Protein AF-A0A6V7Y3J0-F1 (afdb_monomer_lite)

Sequence (116 aa):
MDIMIAPIARDEVSDTWNFNLNNYVNSINKNSEIIDKLINEMLIDGNKLFTKSIVMLTGYRAAFRQMFVLLDKSRREIFKNLLKAIKHWAKRKFYYIKIIFSIRILSSRIFLDKMV

Foldseek 3Di:
DDDDDQDFPDPDDDPVLDPPCPVPPVNLVVNLVVLVVRLVVVVVVVDPSRPVNNVVSVVVSVVSCVQRPVDDPVCNVVVVVVVVVVVVVCVVVVVVVVVVVVVVVVVVVVVVVVVD

Organism: Meloidogyne enterolobii (NCBI:txid390850)

Secondary structure (DSSP, 8-state):
--------S-S---TT----TTSHHHHHHHHHHHHHHHHHHHHHH--GGGHHHHHHHHHHHHHHIIIIISS-GGGHHHHHHHHHHHHHHHHHTTHHHHHHHHHHHHHHHHHHTT--

Structure (mmCIF, N/CA/C/O backbone):
data_AF-A0A6V7Y3J0-F1
#
_entry.id   AF-A0A6V7Y3J0-F1
#
loop_
_atom_site.group_PDB
_atom_site.id
_atom_site.type_symbol
_atom_site.label_atom_id
_atom_site.label_alt_id
_atom_site.label_comp_id
_atom_site.label_asym_id
_atom_site.label_entity_id
_atom_site.label_seq_id
_atom_site.pdbx_PDB_ins_code
_atom_site.Cartn_x
_atom_site.Cartn_y
_atom_site.Cartn_z
_atom_site.occupancy
_atom_site.B_iso_or_equiv
_atom_site.auth_seq_id
_atom_site.auth_comp_id
_atom_site.auth_asym_id
_atom_site.auth_atom_id
_atom_site.pdbx_PDB_model_num
ATOM 1 N N . MET A 1 1 ? -14.865 0.562 -12.667 1.00 59.16 1 MET A N 1
ATOM 2 C CA . MET A 1 1 ? -13.772 1.164 -11.877 1.00 59.16 1 MET A CA 1
ATOM 3 C C . MET A 1 1 ? -14.034 0.778 -10.439 1.00 59.16 1 MET A C 1
ATOM 5 O O . MET A 1 1 ? -15.119 1.080 -9.964 1.00 59.16 1 MET A O 1
ATOM 9 N N . ASP A 1 2 ? -13.109 0.074 -9.791 1.00 67.50 2 ASP A N 1
ATOM 10 C CA . ASP A 1 2 ? -13.280 -0.323 -8.391 1.00 67.50 2 ASP A CA 1
ATOM 11 C C . ASP A 1 2 ? -12.772 0.816 -7.505 1.00 67.50 2 ASP A C 1
ATOM 13 O O . ASP A 1 2 ? -11.576 1.108 -7.490 1.00 67.50 2 ASP A O 1
ATOM 17 N N . ILE A 1 3 ? -13.689 1.493 -6.814 1.00 73.81 3 ILE A N 1
ATOM 18 C CA . ILE A 1 3 ? -13.370 2.562 -5.863 1.00 73.81 3 ILE A CA 1
ATOM 19 C C . ILE A 1 3 ? -13.452 1.969 -4.458 1.00 73.81 3 ILE A C 1
ATOM 21 O O . ILE A 1 3 ? -14.470 1.389 -4.085 1.00 73.81 3 ILE A O 1
ATOM 25 N N . MET A 1 4 ? -12.385 2.121 -3.676 1.00 75.31 4 MET A N 1
ATOM 26 C CA . MET A 1 4 ? -12.385 1.802 -2.248 1.00 75.31 4 MET A CA 1
ATOM 27 C C . MET A 1 4 ? -12.334 3.099 -1.444 1.00 75.31 4 MET A C 1
ATOM 29 O O . MET A 1 4 ? -11.529 3.976 -1.749 1.00 75.31 4 MET A O 1
ATOM 33 N N . ILE A 1 5 ? -13.185 3.206 -0.424 1.00 80.12 5 ILE A N 1
ATOM 34 C CA . ILE A 1 5 ? -13.265 4.366 0.470 1.00 80.12 5 ILE A CA 1
ATOM 35 C C . ILE A 1 5 ? -12.834 3.911 1.864 1.00 80.12 5 ILE A C 1
ATOM 37 O O . ILE A 1 5 ? -13.412 2.974 2.416 1.00 80.12 5 ILE A O 1
ATOM 41 N N . ALA A 1 6 ? -11.814 4.569 2.414 1.00 80.25 6 ALA A N 1
ATOM 42 C CA . ALA A 1 6 ? -11.291 4.309 3.749 1.00 80.25 6 ALA A CA 1
ATOM 43 C C . ALA A 1 6 ? -11.633 5.498 4.664 1.00 80.25 6 ALA A C 1
ATOM 45 O O . ALA A 1 6 ? -10.966 6.529 4.558 1.00 80.25 6 ALA A O 1
ATOM 46 N N . PRO A 1 7 ? -12.655 5.401 5.537 1.00 82.44 7 PRO A N 1
ATOM 47 C CA . PRO A 1 7 ? -12.890 6.425 6.551 1.00 82.44 7 PRO A CA 1
ATOM 48 C C . PRO A 1 7 ? -11.687 6.508 7.495 1.00 82.44 7 PRO A C 1
ATOM 50 O O . PRO A 1 7 ? -11.137 5.478 7.888 1.00 82.44 7 PRO A O 1
ATOM 53 N N . ILE A 1 8 ? -11.281 7.722 7.848 1.00 81.62 8 ILE A N 1
ATOM 54 C 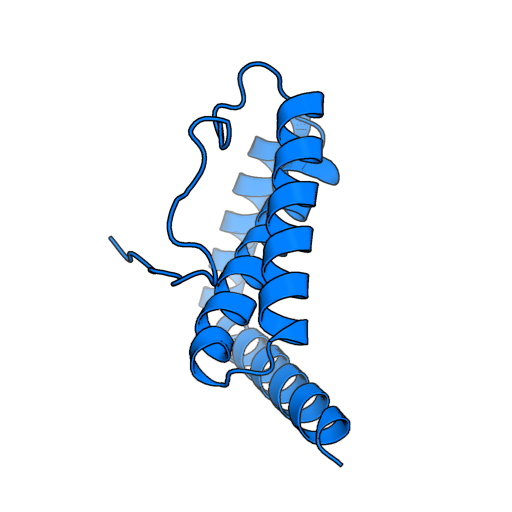CA . ILE A 1 8 ? -10.157 7.990 8.750 1.00 81.62 8 ILE A CA 1
ATOM 55 C C . ILE A 1 8 ? -10.664 8.640 10.037 1.00 81.62 8 ILE A C 1
ATOM 57 O O . ILE A 1 8 ? -11.741 9.229 10.050 1.00 81.62 8 ILE A O 1
ATOM 61 N N . ALA A 1 9 ? -9.881 8.554 11.110 1.00 76.56 9 ALA A N 1
ATOM 62 C CA . ALA A 1 9 ? -10.188 9.161 12.408 1.00 76.56 9 ALA A CA 1
ATOM 63 C C . ALA A 1 9 ? -9.893 10.676 12.443 1.00 76.56 9 ALA A C 1
ATOM 65 O O . ALA A 1 9 ? -9.291 11.177 13.389 1.00 76.56 9 ALA A O 1
ATOM 66 N N . ARG A 1 10 ? -10.227 11.398 11.368 1.00 73.94 10 ARG A N 1
ATOM 67 C CA . ARG A 1 10 ? -10.003 12.841 11.239 1.00 73.94 10 ARG A CA 1
ATOM 68 C C . ARG A 1 10 ? -11.157 13.480 10.487 1.00 73.94 10 ARG A C 1
ATOM 70 O O . ARG A 1 10 ? -11.605 12.929 9.484 1.00 73.94 10 ARG A O 1
ATOM 77 N N . ASP A 1 11 ? -11.553 14.661 10.941 1.00 68.25 1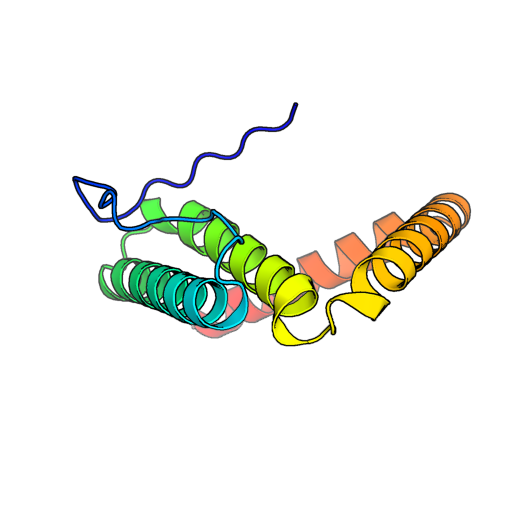1 ASP A N 1
ATOM 78 C CA . ASP A 1 11 ? -12.645 15.427 10.334 1.00 68.25 11 ASP A CA 1
ATOM 79 C C . ASP A 1 11 ? -12.241 16.042 8.986 1.00 68.25 11 ASP A C 1
ATOM 81 O O . ASP A 1 11 ? -13.087 16.260 8.122 1.00 68.25 11 ASP A O 1
ATOM 85 N N . GLU A 1 12 ? -10.937 16.253 8.763 1.00 69.75 12 GLU A N 1
ATOM 86 C CA . GLU A 1 12 ? -10.409 16.859 7.540 1.00 69.75 12 GLU A CA 1
ATOM 87 C C . GLU A 1 12 ? -9.153 16.152 7.014 1.00 69.75 12 GLU A C 1
ATOM 89 O O . GLU A 1 12 ? -8.243 15.752 7.752 1.00 69.75 12 GLU A O 1
ATOM 94 N N . VAL A 1 13 ? -9.083 16.046 5.686 1.00 66.12 13 VAL A N 1
ATOM 95 C CA . VAL A 1 13 ? -7.883 15.643 4.951 1.00 66.12 13 VAL A CA 1
ATOM 96 C C . VAL A 1 13 ? -7.149 16.920 4.552 1.00 66.12 13 VAL A C 1
ATOM 98 O O . VAL A 1 13 ? -7.614 17.648 3.686 1.00 66.12 13 VAL A O 1
ATOM 101 N N . SER A 1 14 ? -6.016 17.209 5.195 1.00 65.31 14 SER A N 1
ATOM 102 C CA . SER A 1 14 ? -5.240 18.429 4.922 1.00 65.31 14 SER A CA 1
ATOM 103 C C . SER A 1 14 ? -4.849 18.543 3.443 1.00 65.31 14 SER A C 1
ATOM 105 O O . SER A 1 14 ? -4.294 17.599 2.884 1.00 65.31 14 SER A O 1
ATOM 107 N N . ASP A 1 15 ? -4.984 19.738 2.859 1.00 61.94 15 ASP A N 1
ATOM 108 C CA . ASP A 1 15 ? -4.534 20.073 1.492 1.00 61.94 15 ASP A CA 1
ATOM 109 C C . ASP A 1 15 ? -3.036 19.813 1.245 1.00 61.94 15 ASP A C 1
ATOM 111 O O . ASP A 1 15 ? -2.558 19.745 0.112 1.00 61.94 15 ASP A O 1
ATOM 115 N N . THR A 1 16 ? -2.262 19.621 2.317 1.00 58.28 16 THR A N 1
ATOM 116 C CA . THR A 1 16 ? -0.858 19.202 2.238 1.00 58.28 16 THR A CA 1
ATOM 117 C C . THR A 1 16 ? -0.672 17.749 1.789 1.00 58.28 16 THR A C 1
ATOM 119 O O . THR A 1 16 ? 0.469 17.344 1.532 1.00 58.28 16 THR A O 1
ATOM 122 N N . TRP A 1 17 ? -1.758 16.976 1.670 1.00 60.94 17 TRP A N 1
ATOM 123 C CA . TRP A 1 17 ? -1.796 15.615 1.135 1.00 60.94 17 TRP A CA 1
ATOM 124 C C . TRP A 1 17 ? -1.661 15.643 -0.381 1.00 60.94 17 TRP A C 1
ATOM 126 O O . TRP A 1 17 ? -2.572 15.331 -1.147 1.00 60.94 17 TRP A O 1
ATOM 136 N N . ASN A 1 18 ? -0.477 16.039 -0.825 1.00 59.62 18 ASN A N 1
ATOM 137 C CA . ASN A 1 18 ? -0.184 16.108 -2.231 1.00 59.62 18 ASN A CA 1
ATOM 138 C C . ASN A 1 18 ? 0.450 14.792 -2.689 1.00 59.62 18 ASN A C 1
ATOM 140 O O . ASN A 1 18 ? 1.655 14.559 -2.560 1.00 59.62 18 ASN A O 1
ATOM 144 N N . PHE A 1 19 ? -0.374 13.921 -3.267 1.00 59.28 19 PHE A N 1
ATOM 145 C CA . PHE A 1 19 ? 0.103 12.734 -3.981 1.00 59.28 19 PHE A CA 1
ATOM 146 C C . PHE A 1 19 ? 0.739 13.078 -5.335 1.00 59.28 19 PHE A C 1
ATOM 148 O O . PHE A 1 19 ? 1.155 12.178 -6.065 1.00 59.28 19 PHE A O 1
ATOM 155 N N . ASN A 1 20 ? 0.840 14.366 -5.684 1.00 57.69 20 ASN A N 1
ATOM 156 C CA . ASN A 1 20 ? 1.487 14.806 -6.905 1.00 57.69 20 ASN A CA 1
ATOM 157 C C . ASN A 1 20 ? 3.007 14.574 -6.823 1.00 57.69 20 ASN A C 1
ATOM 159 O O . ASN A 1 20 ? 3.733 15.155 -6.013 1.00 57.69 20 ASN A O 1
ATOM 163 N N . LEU A 1 21 ? 3.484 13.679 -7.686 1.00 59.88 21 LEU A N 1
ATOM 164 C CA . LEU A 1 21 ? 4.830 13.096 -7.688 1.00 59.88 21 LEU A CA 1
ATOM 165 C C . LEU A 1 21 ? 5.912 14.020 -8.274 1.00 59.88 21 LEU A C 1
ATOM 167 O O . LEU A 1 21 ? 7.027 13.563 -8.537 1.00 59.88 21 LEU A O 1
ATOM 171 N N . ASN A 1 22 ? 5.600 15.299 -8.493 1.00 56.72 22 ASN A N 1
ATOM 172 C CA . ASN A 1 22 ? 6.489 16.249 -9.164 1.00 56.72 22 ASN A CA 1
ATOM 173 C C . ASN A 1 22 ? 7.786 16.511 -8.378 1.00 56.72 22 ASN A C 1
ATOM 175 O O . ASN A 1 22 ? 8.822 16.728 -8.999 1.00 56.72 22 ASN A O 1
ATOM 179 N N . ASN A 1 23 ? 7.766 16.387 -7.042 1.00 59.44 23 ASN A N 1
ATOM 180 C CA . ASN A 1 23 ? 8.958 16.422 -6.184 1.00 59.44 23 ASN A CA 1
ATOM 181 C C . ASN A 1 23 ? 9.192 15.055 -5.521 1.00 59.44 23 ASN A C 1
ATOM 183 O O . ASN A 1 23 ? 8.903 14.814 -4.351 1.00 59.44 23 ASN A O 1
ATOM 187 N N . TYR A 1 24 ? 9.668 14.130 -6.349 1.00 64.62 24 TYR A N 1
ATOM 188 C CA . TYR A 1 24 ? 9.499 12.691 -6.192 1.00 64.62 24 TYR A CA 1
ATOM 189 C C . TYR A 1 24 ? 9.863 12.144 -4.796 1.00 64.62 24 TYR A C 1
ATOM 191 O O . TYR A 1 24 ? 9.003 11.587 -4.125 1.00 64.62 24 TYR A O 1
ATOM 199 N N . VAL A 1 25 ? 11.099 12.330 -4.326 1.00 66.31 25 VAL A N 1
ATOM 200 C CA . VAL A 1 25 ? 11.595 11.673 -3.098 1.00 66.31 25 VAL A CA 1
ATOM 201 C C . VAL A 1 25 ? 10.963 12.252 -1.828 1.00 66.31 25 VAL A C 1
ATOM 203 O O . VAL A 1 25 ? 10.451 11.499 -1.000 1.00 66.31 25 VAL A O 1
ATOM 206 N N . ASN A 1 26 ? 10.932 13.581 -1.694 1.00 68.19 26 ASN A N 1
ATOM 207 C CA . ASN A 1 26 ? 10.374 14.229 -0.503 1.00 68.19 26 ASN A CA 1
ATOM 208 C C . ASN A 1 26 ? 8.863 13.996 -0.386 1.00 68.19 26 ASN A C 1
ATOM 210 O O . ASN A 1 26 ? 8.374 13.721 0.709 1.00 68.19 26 ASN A O 1
ATOM 214 N N . SER A 1 27 ? 8.131 14.026 -1.506 1.00 72.12 27 SER A N 1
ATOM 215 C CA . SER A 1 27 ? 6.697 13.720 -1.511 1.00 72.12 27 SER A CA 1
ATOM 216 C C . SER A 1 27 ? 6.415 12.263 -1.127 1.00 72.12 27 SER A C 1
ATOM 218 O O . SER A 1 27 ? 5.448 11.998 -0.422 1.00 72.12 27 SER A O 1
ATOM 220 N N . ILE A 1 28 ? 7.254 11.305 -1.537 1.00 72.81 28 ILE A N 1
ATOM 221 C CA . ILE A 1 28 ? 7.082 9.880 -1.194 1.00 72.81 28 ILE A CA 1
ATOM 222 C C . ILE A 1 28 ? 7.269 9.633 0.294 1.00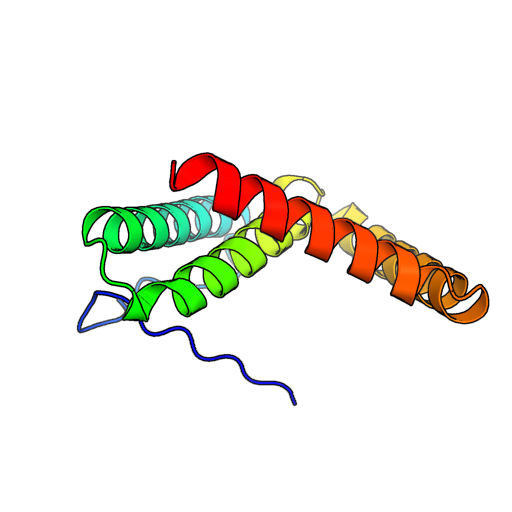 72.81 28 ILE A C 1
ATOM 224 O O . ILE A 1 28 ? 6.420 8.984 0.905 1.00 72.81 28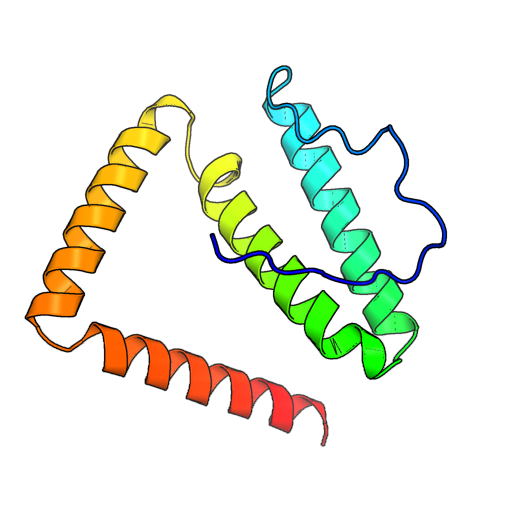 ILE A O 1
ATOM 228 N N . ASN A 1 29 ? 8.350 10.157 0.870 1.00 75.94 29 ASN A N 1
ATOM 229 C CA . ASN A 1 29 ? 8.641 9.962 2.287 1.00 75.94 29 ASN A CA 1
ATOM 230 C C . ASN A 1 29 ? 7.556 10.614 3.150 1.00 75.94 29 ASN A C 1
ATOM 232 O O . ASN A 1 29 ? 6.973 9.947 4.002 1.00 75.94 29 ASN A O 1
ATOM 236 N N . LYS A 1 30 ? 7.184 11.862 2.836 1.00 78.69 30 LYS A N 1
ATOM 237 C CA . LYS A 1 30 ? 6.114 12.580 3.538 1.00 78.69 30 LYS A CA 1
ATOM 238 C C . LYS A 1 30 ? 4.771 11.848 3.453 1.00 78.69 30 LYS A C 1
ATOM 240 O O . LYS A 1 30 ? 4.085 11.703 4.460 1.00 78.69 30 LYS A O 1
ATOM 245 N N . ASN A 1 31 ? 4.404 11.341 2.275 1.00 77.62 31 ASN A N 1
ATOM 246 C CA . ASN A 1 31 ? 3.157 10.593 2.110 1.00 77.62 31 ASN A CA 1
ATOM 247 C C . ASN A 1 31 ? 3.189 9.255 2.862 1.00 77.62 31 ASN A C 1
ATOM 249 O O . ASN A 1 31 ? 2.178 8.870 3.445 1.00 77.62 31 ASN A O 1
ATOM 253 N N . SER A 1 32 ? 4.336 8.566 2.901 1.00 80.75 32 SER A N 1
ATOM 254 C CA . SER A 1 32 ? 4.494 7.346 3.703 1.00 80.75 32 SER A CA 1
ATOM 255 C C . SER A 1 32 ? 4.300 7.626 5.194 1.00 80.75 32 SER A C 1
ATOM 257 O O . SER A 1 32 ? 3.548 6.910 5.848 1.00 80.75 32 SER A O 1
ATOM 259 N N . GLU A 1 33 ? 4.914 8.691 5.714 1.00 84.81 33 GLU A N 1
ATOM 260 C CA . GLU A 1 33 ? 4.776 9.095 7.118 1.00 84.81 33 GLU A CA 1
ATOM 261 C C . GLU A 1 33 ? 3.330 9.443 7.487 1.00 84.81 33 GLU A C 1
ATOM 263 O O . GLU A 1 33 ? 2.860 9.073 8.562 1.00 84.81 33 GLU A O 1
ATOM 268 N N . ILE A 1 34 ? 2.609 10.138 6.602 1.00 84.31 34 ILE A N 1
ATOM 269 C CA . ILE A 1 34 ? 1.191 10.466 6.809 1.00 84.31 34 ILE A CA 1
ATOM 270 C C . ILE A 1 34 ? 0.360 9.185 6.934 1.00 84.31 34 ILE A C 1
ATOM 272 O O . ILE A 1 34 ? -0.436 9.056 7.863 1.00 84.31 34 ILE A O 1
ATOM 276 N N . ILE A 1 35 ? 0.564 8.220 6.032 1.00 85.38 35 ILE A N 1
ATOM 277 C CA . ILE A 1 35 ? -0.168 6.947 6.056 1.00 85.38 35 ILE A CA 1
ATOM 278 C C . ILE A 1 35 ? 0.146 6.162 7.332 1.00 85.38 35 ILE A C 1
ATOM 280 O O . ILE A 1 35 ? -0.765 5.611 7.948 1.00 85.38 35 ILE A O 1
ATOM 284 N N . ASP A 1 36 ? 1.412 6.139 7.752 1.00 87.31 36 ASP A N 1
ATOM 285 C CA . ASP A 1 36 ? 1.829 5.470 8.986 1.00 87.31 36 ASP A CA 1
ATOM 286 C C . ASP A 1 36 ? 1.172 6.094 10.221 1.00 87.31 36 ASP A C 1
ATOM 288 O O . ASP A 1 36 ? 0.647 5.368 11.066 1.00 87.31 36 ASP A O 1
ATOM 292 N N . LYS A 1 37 ? 1.127 7.429 10.298 1.00 87.50 37 LYS A N 1
ATOM 293 C CA . LYS A 1 37 ? 0.448 8.141 11.390 1.00 87.50 37 LYS A CA 1
ATOM 294 C C . LYS A 1 37 ? -1.035 7.795 11.460 1.00 87.50 37 LYS A C 1
ATOM 296 O O . LYS A 1 37 ? -1.509 7.458 12.535 1.00 87.50 37 LYS A O 1
ATOM 301 N N . LEU A 1 38 ? -1.742 7.788 10.330 1.00 86.31 38 LEU A N 1
ATOM 302 C CA . LEU A 1 38 ? -3.175 7.463 10.292 1.00 86.31 38 LEU A CA 1
ATOM 303 C C . LEU A 1 38 ? -3.462 6.029 10.724 1.00 86.31 38 LEU A C 1
ATOM 305 O O . LEU A 1 38 ? -4.403 5.780 11.472 1.00 86.31 38 LEU A O 1
ATOM 309 N N . ILE A 1 39 ? -2.657 5.078 10.243 1.00 86.94 39 ILE A N 1
ATOM 310 C CA . ILE A 1 39 ? -2.787 3.679 10.649 1.00 86.94 39 ILE A CA 1
ATOM 311 C C . ILE A 1 39 ? -2.591 3.569 12.162 1.00 86.94 39 ILE A C 1
ATOM 313 O O . ILE A 1 39 ? -3.397 2.922 12.824 1.00 86.94 39 ILE A O 1
ATOM 317 N N . ASN A 1 40 ? -1.567 4.226 12.709 1.00 88.75 40 ASN A N 1
ATOM 318 C CA . ASN A 1 40 ? -1.287 4.193 14.140 1.00 88.75 40 ASN A CA 1
ATOM 319 C C . ASN A 1 40 ? -2.384 4.874 14.968 1.00 88.75 40 ASN A C 1
ATOM 321 O O . ASN A 1 40 ? -2.800 4.309 15.971 1.00 88.75 40 ASN A O 1
ATOM 325 N N . GLU A 1 41 ? -2.895 6.029 14.540 1.00 88.75 41 GLU A N 1
ATOM 326 C CA . GLU A 1 41 ? -4.009 6.728 15.198 1.00 88.75 41 GLU A CA 1
ATOM 327 C C . GLU A 1 41 ? -5.251 5.837 15.285 1.00 88.75 41 GLU A C 1
ATOM 329 O O . GLU A 1 41 ? -5.800 5.646 16.366 1.00 88.75 41 GLU A O 1
ATOM 334 N N . MET A 1 42 ? -5.647 5.208 14.176 1.00 88.81 42 MET A N 1
ATOM 335 C CA . MET A 1 42 ? -6.805 4.307 14.165 1.00 88.81 42 MET A CA 1
ATOM 336 C C . MET A 1 42 ? -6.569 3.008 14.948 1.00 88.81 42 MET A C 1
ATOM 338 O O . MET A 1 42 ? -7.520 2.419 15.456 1.00 88.81 42 MET A O 1
ATOM 342 N N . LEU A 1 43 ? -5.322 2.527 15.028 1.00 86.81 43 LEU A N 1
ATOM 343 C CA . LEU A 1 43 ? -4.970 1.377 15.866 1.00 86.81 43 LEU A CA 1
ATOM 344 C C . LEU A 1 43 ? -5.049 1.724 17.358 1.00 86.81 43 LEU A C 1
ATOM 346 O O . LEU A 1 43 ? -5.532 0.900 18.129 1.00 86.81 43 LEU A O 1
ATOM 350 N N . ILE A 1 44 ? -4.593 2.920 17.747 1.00 89.19 44 ILE A N 1
ATOM 351 C CA . ILE A 1 44 ? -4.648 3.421 19.129 1.00 89.19 44 ILE A CA 1
ATOM 352 C C . ILE A 1 44 ? -6.096 3.655 19.563 1.00 89.19 44 ILE A C 1
ATOM 354 O O . ILE A 1 44 ? -6.459 3.266 20.668 1.00 89.19 44 ILE A O 1
ATOM 358 N N . ASP A 1 45 ? -6.926 4.233 18.690 1.00 85.31 45 ASP A N 1
ATOM 359 C CA . ASP A 1 45 ? -8.357 4.444 18.951 1.00 85.31 45 ASP A CA 1
ATOM 360 C C . ASP A 1 45 ? -9.103 3.120 19.216 1.00 85.31 45 ASP A C 1
ATOM 362 O O . ASP A 1 45 ? -10.114 3.084 19.914 1.00 85.31 45 ASP A O 1
ATOM 366 N N . GLY A 1 46 ? -8.606 1.998 18.678 1.00 79.31 46 GLY A N 1
ATOM 367 C CA . GLY A 1 46 ? -9.137 0.657 18.952 1.00 79.31 46 GLY A CA 1
ATOM 368 C C . GLY A 1 46 ? -10.547 0.408 18.399 1.00 79.31 46 GLY A C 1
ATOM 369 O O . GLY A 1 46 ? -11.126 -0.663 18.610 1.00 79.31 46 GLY A O 1
ATOM 370 N N . ASN A 1 47 ? -11.111 1.368 17.665 1.00 84.38 47 ASN A N 1
ATOM 371 C CA . ASN A 1 47 ? -12.453 1.287 17.122 1.00 84.38 47 ASN A CA 1
ATOM 372 C C . ASN A 1 47 ? -12.522 0.316 15.935 1.00 84.38 47 ASN A C 1
ATOM 374 O O . ASN A 1 47 ? -11.887 0.487 14.890 1.00 84.38 47 ASN A O 1
ATOM 378 N N . LYS A 1 48 ? -13.374 -0.706 16.071 1.00 84.88 48 LYS A N 1
ATOM 379 C CA . LYS A 1 48 ? -13.585 -1.749 15.053 1.00 84.88 48 LYS A CA 1
ATOM 380 C C . LYS A 1 48 ? -14.109 -1.202 13.720 1.00 84.88 48 LYS A C 1
ATOM 382 O O . LYS A 1 48 ? -13.959 -1.864 12.693 1.00 84.88 48 LYS A O 1
ATOM 387 N N . LEU A 1 49 ? -14.688 0.000 13.701 1.00 83.94 49 LEU A N 1
ATOM 388 C CA . LEU A 1 49 ? -15.119 0.660 12.466 1.00 83.94 49 LEU A CA 1
ATOM 389 C C . LEU A 1 49 ? -13.941 0.931 11.517 1.00 83.94 49 LEU A C 1
ATOM 391 O O . LEU A 1 49 ? -14.104 0.844 10.298 1.00 83.94 49 LEU A O 1
ATOM 395 N N . PHE A 1 50 ? -12.738 1.154 12.052 1.00 86.25 50 PHE A N 1
ATOM 396 C CA . PHE A 1 50 ? -11.548 1.439 11.252 1.00 86.25 50 PHE A CA 1
ATOM 397 C C . PHE A 1 50 ? -10.806 0.197 10.759 1.00 86.25 50 PHE A C 1
ATOM 399 O O . PHE A 1 50 ? -9.877 0.326 9.963 1.00 86.25 50 PHE A O 1
ATOM 406 N N . THR A 1 51 ? -11.209 -1.022 11.136 1.00 84.94 51 THR A N 1
ATOM 407 C CA . THR A 1 51 ? -10.492 -2.244 10.727 1.00 84.94 51 THR A CA 1
ATOM 408 C C . THR A 1 51 ? -10.373 -2.364 9.203 1.00 84.94 51 THR A C 1
ATOM 410 O O . THR A 1 51 ? -9.311 -2.712 8.686 1.00 84.94 51 THR A O 1
ATOM 413 N N . LYS A 1 52 ? -11.429 -2.016 8.455 1.00 84.62 52 LYS A N 1
ATOM 414 C CA . LYS A 1 52 ? -11.387 -2.016 6.982 1.00 84.62 52 LYS A CA 1
ATOM 415 C C . LYS A 1 52 ? -10.456 -0.928 6.440 1.00 84.62 52 LYS A C 1
ATOM 417 O O . LYS A 1 52 ? -9.669 -1.211 5.537 1.00 84.62 52 LYS A O 1
ATOM 422 N N . SER A 1 53 ? -10.495 0.272 7.014 1.00 87.19 53 SER A N 1
ATOM 423 C CA . SER A 1 53 ? -9.625 1.392 6.638 1.00 87.19 53 SER A CA 1
ATOM 424 C C . SER A 1 53 ? -8.152 1.081 6.867 1.00 87.19 53 SER A C 1
ATOM 426 O O . SER A 1 53 ? -7.329 1.325 5.988 1.00 87.19 53 SER A O 1
ATOM 428 N N . ILE A 1 54 ? -7.823 0.469 8.008 1.00 85.75 54 ILE A N 1
ATOM 429 C CA . ILE A 1 54 ? -6.465 0.033 8.348 1.00 85.75 54 ILE A CA 1
ATOM 430 C C . ILE A 1 54 ? -5.951 -0.959 7.300 1.00 85.75 54 ILE A C 1
ATOM 432 O O . ILE A 1 54 ? -4.831 -0.806 6.811 1.00 85.75 54 ILE A O 1
ATOM 436 N N . VAL A 1 55 ? -6.765 -1.943 6.899 1.00 86.62 55 VAL A N 1
ATOM 437 C CA . VAL A 1 55 ? -6.390 -2.913 5.854 1.00 86.62 55 VAL A CA 1
ATOM 438 C C . VAL A 1 55 ? -6.170 -2.222 4.506 1.00 86.62 55 VAL A C 1
ATOM 440 O O . VAL A 1 55 ? -5.165 -2.488 3.843 1.00 86.62 55 VAL A O 1
ATOM 443 N N . MET A 1 56 ? -7.065 -1.313 4.110 1.00 86.06 56 MET A N 1
ATOM 444 C CA . MET A 1 56 ? -6.950 -0.568 2.851 1.00 86.06 56 MET A CA 1
ATOM 445 C C . MET A 1 56 ? -5.685 0.296 2.813 1.00 86.06 56 MET A C 1
ATOM 447 O O . MET A 1 56 ? -4.893 0.186 1.875 1.00 86.06 56 MET A O 1
ATOM 451 N N . LEU A 1 57 ? -5.452 1.102 3.850 1.00 85.94 57 LEU A N 1
ATOM 452 C CA . LEU A 1 57 ? -4.281 1.974 3.949 1.00 85.94 57 LEU A CA 1
ATOM 453 C C . LEU A 1 57 ? -2.983 1.173 4.065 1.00 85.94 57 LEU A C 1
ATOM 455 O O . LEU A 1 57 ? -1.981 1.543 3.457 1.00 85.94 57 LEU A O 1
ATOM 459 N N . THR A 1 58 ? -3.000 0.026 4.750 1.00 85.44 58 THR A N 1
ATOM 460 C CA . THR A 1 58 ? -1.848 -0.886 4.800 1.00 85.44 58 THR A CA 1
ATOM 461 C C . THR A 1 58 ? -1.529 -1.469 3.423 1.00 85.44 58 THR A C 1
ATOM 463 O O . THR A 1 58 ? -0.361 -1.509 3.029 1.00 85.44 58 THR A O 1
ATOM 466 N N . GLY A 1 59 ? -2.548 -1.893 2.670 1.00 84.25 59 GLY A N 1
ATOM 467 C CA . GLY A 1 59 ? -2.381 -2.380 1.301 1.00 84.25 59 GLY A CA 1
ATOM 468 C C . GLY A 1 59 ? -1.832 -1.299 0.371 1.00 84.25 59 GLY A C 1
ATOM 469 O O . GLY A 1 59 ? -0.883 -1.548 -0.377 1.00 84.25 59 GLY A O 1
ATOM 470 N N . TYR A 1 60 ? -2.368 -0.080 0.475 1.00 83.81 60 TYR A N 1
ATOM 471 C CA . TYR A 1 60 ? -1.866 1.076 -0.262 1.00 83.81 60 TYR A CA 1
ATOM 472 C C . TYR A 1 60 ? -0.407 1.381 0.095 1.00 83.81 60 TYR A C 1
ATOM 474 O O . TYR A 1 60 ? 0.425 1.467 -0.804 1.00 83.81 60 TYR A O 1
ATOM 482 N N . ARG A 1 61 ? -0.060 1.437 1.388 1.00 84.94 61 ARG A N 1
ATOM 483 C CA . ARG A 1 61 ? 1.316 1.635 1.874 1.00 84.94 61 ARG A CA 1
ATOM 484 C C . ARG A 1 61 ? 2.283 0.605 1.295 1.00 84.94 61 ARG A C 1
ATOM 486 O O . ARG A 1 61 ? 3.355 0.971 0.819 1.00 84.94 61 ARG A O 1
ATOM 493 N N . ALA A 1 62 ? 1.913 -0.675 1.312 1.00 82.44 62 ALA A N 1
ATOM 494 C CA . ALA A 1 62 ? 2.750 -1.750 0.784 1.00 82.44 62 ALA A CA 1
ATOM 495 C C . ALA A 1 62 ? 2.976 -1.606 -0.731 1.00 82.44 62 ALA A C 1
ATOM 497 O O . ALA A 1 62 ? 4.115 -1.661 -1.198 1.00 82.44 62 ALA A O 1
ATOM 498 N N . ALA A 1 63 ? 1.906 -1.362 -1.495 1.00 81.25 63 ALA A N 1
ATOM 499 C CA . ALA A 1 63 ? 1.995 -1.142 -2.936 1.00 81.25 63 ALA A CA 1
ATOM 500 C C . ALA A 1 63 ? 2.819 0.111 -3.277 1.00 81.25 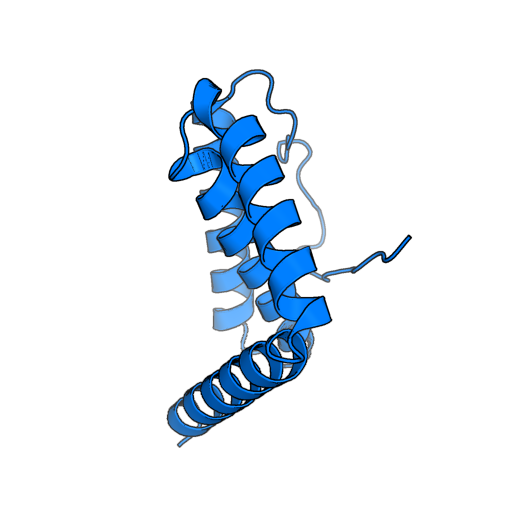63 ALA A C 1
ATOM 502 O O . ALA A 1 63 ? 3.664 0.079 -4.175 1.00 81.25 63 ALA A O 1
ATOM 503 N N . PHE A 1 64 ? 2.610 1.194 -2.528 1.00 79.94 64 PHE A N 1
ATOM 504 C CA . PHE A 1 64 ? 3.328 2.449 -2.682 1.00 79.94 64 PHE A CA 1
ATOM 505 C C . PHE A 1 64 ? 4.823 2.260 -2.405 1.00 79.94 64 PHE A C 1
ATOM 507 O O . PHE A 1 64 ? 5.651 2.566 -3.257 1.00 79.94 64 PHE A O 1
ATOM 514 N N . ARG A 1 65 ? 5.197 1.642 -1.281 1.00 79.94 65 ARG A N 1
ATOM 515 C CA . ARG A 1 65 ? 6.602 1.361 -0.952 1.00 79.94 65 ARG A CA 1
ATOM 516 C C . ARG A 1 65 ? 7.282 0.485 -2.007 1.00 79.94 65 ARG A C 1
ATOM 518 O O . ARG A 1 65 ? 8.385 0.810 -2.444 1.00 79.94 65 ARG A O 1
ATOM 525 N N . GLN A 1 66 ? 6.621 -0.580 -2.462 1.00 79.62 66 GLN A N 1
ATOM 526 C CA . GLN A 1 66 ? 7.168 -1.468 -3.492 1.00 79.62 66 GLN A CA 1
ATOM 527 C C . GLN A 1 66 ? 7.478 -0.718 -4.790 1.00 79.62 66 GLN A C 1
ATOM 529 O O . GLN A 1 66 ? 8.506 -0.949 -5.418 1.00 79.62 66 GLN A O 1
ATOM 534 N N . MET A 1 67 ? 6.581 0.177 -5.192 1.00 76.25 67 MET A N 1
ATOM 535 C CA . MET A 1 67 ? 6.669 0.863 -6.472 1.00 76.25 67 MET A CA 1
ATOM 536 C C . MET A 1 67 ? 7.579 2.095 -6.427 1.00 76.25 67 MET A C 1
ATOM 538 O O . MET A 1 67 ? 8.280 2.372 -7.399 1.00 76.25 67 MET A O 1
ATOM 542 N N . PHE A 1 68 ? 7.552 2.844 -5.326 1.00 75.81 68 PHE A N 1
ATOM 543 C CA . PHE A 1 68 ? 8.126 4.186 -5.235 1.00 75.81 68 PHE A CA 1
ATOM 544 C C . PHE A 1 68 ? 9.421 4.242 -4.412 1.00 75.81 68 PHE A C 1
ATOM 546 O O . PHE A 1 68 ? 10.287 5.055 -4.725 1.00 75.81 68 PHE A O 1
ATOM 553 N N . VAL A 1 69 ? 9.579 3.364 -3.415 1.00 73.12 69 VAL A N 1
ATOM 554 C CA . VAL A 1 69 ? 10.744 3.349 -2.509 1.00 73.12 69 VAL A CA 1
ATOM 555 C C . VAL A 1 69 ? 11.749 2.272 -2.905 1.00 73.12 69 VAL A C 1
ATOM 557 O O . VAL A 1 69 ? 12.939 2.540 -2.983 1.00 73.12 69 VAL A O 1
ATOM 560 N N . LEU A 1 70 ? 11.283 1.048 -3.171 1.00 77.19 70 LEU A N 1
ATOM 561 C CA . LEU A 1 70 ? 12.173 -0.086 -3.459 1.00 77.19 70 LEU A CA 1
ATOM 562 C C . LEU A 1 70 ? 12.666 -0.130 -4.911 1.00 77.19 70 LEU A C 1
ATOM 564 O O . LEU A 1 70 ? 13.610 -0.854 -5.218 1.00 77.19 70 LEU A O 1
ATOM 568 N N . LEU A 1 71 ? 12.011 0.601 -5.814 1.00 78.25 71 LEU A N 1
ATOM 569 C CA . LEU A 1 71 ? 12.327 0.604 -7.237 1.00 78.25 71 LEU A CA 1
ATOM 570 C C . LEU A 1 71 ? 12.719 1.999 -7.704 1.00 78.25 71 LEU A C 1
ATOM 572 O O . LEU A 1 71 ? 11.939 2.952 -7.589 1.00 78.25 71 LEU A O 1
ATOM 576 N N . ASP A 1 72 ? 13.882 2.081 -8.344 1.00 79.75 72 ASP A N 1
ATOM 577 C CA . ASP A 1 72 ? 14.320 3.276 -9.055 1.00 79.75 72 ASP A CA 1
ATOM 578 C C . ASP A 1 72 ? 13.349 3.654 -10.171 1.00 79.75 72 ASP A C 1
ATOM 580 O O . ASP A 1 72 ? 12.744 2.801 -10.832 1.00 79.75 72 ASP A O 1
ATOM 584 N N . LYS A 1 73 ? 13.248 4.961 -10.438 1.00 78.75 73 LYS A N 1
ATOM 585 C CA . LYS A 1 73 ? 12.339 5.515 -11.453 1.00 78.75 73 LYS A CA 1
ATOM 586 C C . LYS A 1 73 ? 12.518 4.872 -12.824 1.00 78.75 73 LYS A C 1
ATOM 588 O O . LYS A 1 73 ? 11.520 4.584 -13.479 1.00 78.75 73 LYS A O 1
ATOM 593 N N . SER A 1 74 ? 13.756 4.584 -13.216 1.00 83.62 74 SER A N 1
ATOM 594 C CA . SER A 1 74 ? 14.091 3.937 -14.490 1.00 83.62 74 SER A CA 1
ATOM 595 C C . SER A 1 74 ? 13.606 2.485 -14.592 1.00 83.62 74 SER A C 1
ATOM 597 O O . SER A 1 74 ? 13.328 2.007 -15.688 1.00 83.62 74 SER A O 1
ATOM 599 N N . ARG A 1 75 ? 13.459 1.775 -13.467 1.00 82.62 75 ARG A N 1
ATOM 600 C CA . ARG A 1 75 ? 13.129 0.337 -13.435 1.00 82.62 75 ARG A CA 1
ATOM 601 C C . ARG A 1 75 ? 11.640 0.050 -13.268 1.00 82.62 75 ARG A C 1
ATOM 603 O O . ARG A 1 75 ? 11.206 -1.087 -13.442 1.00 82.62 75 ARG A O 1
ATOM 610 N N . ARG A 1 76 ? 10.836 1.063 -12.952 1.00 83.25 76 ARG A N 1
ATOM 611 C CA . ARG A 1 76 ? 9.408 0.908 -12.641 1.00 83.25 76 ARG A CA 1
ATOM 612 C C . ARG A 1 76 ? 8.560 0.379 -13.783 1.00 83.25 76 ARG A C 1
ATOM 614 O O . ARG A 1 76 ? 7.708 -0.472 -13.545 1.00 83.25 76 ARG A O 1
ATOM 621 N N . GLU A 1 77 ? 8.776 0.858 -15.004 1.00 84.75 77 GLU A N 1
ATOM 622 C CA . GLU A 1 77 ? 8.026 0.353 -16.161 1.00 84.75 77 GLU A CA 1
ATOM 623 C C . GLU A 1 77 ? 8.412 -1.089 -16.496 1.00 84.75 77 GLU A C 1
ATOM 625 O O . GLU A 1 77 ? 7.540 -1.921 -16.747 1.00 84.75 77 GLU A O 1
ATOM 630 N N . ILE A 1 78 ? 9.700 -1.429 -16.376 1.00 86.62 78 ILE A N 1
ATOM 631 C CA . ILE A 1 78 ? 10.176 -2.809 -16.528 1.00 86.62 78 ILE A CA 1
ATOM 632 C C . ILE A 1 78 ? 9.504 -3.707 -15.483 1.00 86.62 78 ILE A C 1
ATOM 634 O O . ILE A 1 78 ? 8.935 -4.742 -15.827 1.00 86.62 78 ILE A O 1
ATOM 638 N N . PHE A 1 79 ? 9.490 -3.283 -14.217 1.00 85.94 79 PHE A N 1
ATOM 639 C CA . PHE A 1 79 ? 8.835 -4.017 -13.139 1.00 85.94 79 PHE A CA 1
ATOM 640 C C . PHE A 1 79 ? 7.327 -4.181 -13.370 1.00 85.94 79 PHE A C 1
ATOM 642 O O . PHE A 1 79 ? 6.800 -5.282 -13.215 1.00 85.94 79 PHE A O 1
ATOM 649 N N . LYS A 1 80 ? 6.620 -3.123 -13.790 1.00 84.25 80 LYS A N 1
ATOM 650 C CA . LYS A 1 80 ? 5.192 -3.191 -14.142 1.00 84.25 80 LYS A CA 1
ATOM 651 C C . LYS A 1 80 ? 4.933 -4.216 -15.242 1.00 84.25 80 LYS A C 1
ATOM 653 O O . LYS A 1 80 ? 3.989 -5.001 -15.133 1.00 84.25 80 LYS A O 1
ATOM 658 N N . ASN A 1 81 ? 5.750 -4.215 -16.292 1.00 85.69 81 ASN A N 1
ATOM 659 C CA . ASN A 1 81 ? 5.606 -5.136 -17.416 1.00 85.69 81 ASN A CA 1
ATOM 660 C C . ASN A 1 81 ? 5.898 -6.579 -17.001 1.00 85.69 81 ASN A C 1
ATOM 662 O O . ASN A 1 81 ? 5.113 -7.475 -17.316 1.00 85.69 81 ASN A O 1
ATOM 666 N N . LEU A 1 82 ? 6.947 -6.797 -16.205 1.00 86.88 82 LEU A N 1
ATOM 667 C CA . LEU A 1 82 ? 7.253 -8.106 -15.635 1.00 86.88 82 LEU A CA 1
ATOM 668 C C . LEU A 1 82 ? 6.111 -8.606 -14.741 1.00 86.88 82 LEU A C 1
ATOM 670 O O . LEU A 1 82 ? 5.664 -9.743 -14.878 1.00 86.88 82 LEU A O 1
ATOM 674 N N . LEU A 1 83 ? 5.570 -7.747 -13.874 1.00 84.62 83 LEU A N 1
ATOM 675 C CA . LEU A 1 83 ? 4.449 -8.088 -13.002 1.00 84.62 83 LEU A CA 1
ATOM 676 C C . LEU A 1 83 ? 3.193 -8.457 -13.807 1.00 84.62 83 LEU A C 1
ATOM 678 O O . LEU A 1 83 ? 2.481 -9.389 -13.432 1.00 84.62 83 LEU A O 1
ATOM 682 N N . LYS A 1 84 ? 2.917 -7.765 -14.922 1.00 84.38 84 LYS A N 1
ATOM 683 C CA . LYS A 1 84 ? 1.830 -8.131 -15.847 1.00 84.38 84 LYS A CA 1
ATOM 684 C C . LYS A 1 84 ? 2.063 -9.514 -16.458 1.00 84.38 84 LYS A C 1
ATOM 686 O O . LYS A 1 84 ? 1.145 -10.333 -16.438 1.00 84.38 84 LYS A O 1
ATOM 691 N N . ALA A 1 85 ? 3.274 -9.789 -16.943 1.00 81.75 85 ALA A N 1
ATOM 692 C CA . ALA A 1 85 ? 3.629 -11.083 -17.523 1.00 81.75 85 ALA A CA 1
ATOM 693 C C . ALA A 1 85 ? 3.480 -12.224 -16.502 1.00 81.75 85 ALA A C 1
ATOM 695 O O . ALA A 1 85 ? 2.818 -13.223 -16.786 1.00 81.75 85 ALA A O 1
ATOM 696 N N . ILE A 1 86 ? 3.992 -12.037 -15.280 1.00 82.12 86 ILE A N 1
ATOM 697 C CA . ILE A 1 86 ? 3.870 -13.004 -14.180 1.00 82.12 86 ILE A CA 1
ATOM 698 C C . ILE A 1 86 ? 2.401 -13.227 -13.808 1.00 82.12 86 ILE A C 1
ATOM 700 O O . ILE A 1 86 ? 1.975 -14.371 -13.660 1.00 82.12 86 ILE A O 1
ATOM 704 N N . LYS A 1 87 ? 1.592 -12.163 -13.696 1.00 79.00 87 LYS A N 1
ATOM 705 C CA . LYS A 1 87 ? 0.149 -12.284 -13.421 1.00 79.00 87 LYS A CA 1
ATOM 706 C C . LYS A 1 87 ? -0.566 -13.089 -14.504 1.00 79.00 87 LYS A C 1
ATOM 708 O O . LYS A 1 87 ? -1.397 -13.936 -14.179 1.00 79.00 87 LYS A O 1
ATOM 713 N N . HIS A 1 88 ? -0.252 -12.840 -15.773 1.00 78.94 88 HIS A N 1
ATOM 714 C CA . HIS A 1 88 ? -0.850 -13.564 -16.896 1.00 78.94 88 HIS A CA 1
ATOM 715 C C . HIS A 1 88 ? -0.470 -15.045 -16.883 1.00 78.94 88 HIS A C 1
ATOM 717 O O . HIS A 1 88 ? -1.335 -15.914 -16.998 1.00 78.94 88 HIS A O 1
ATOM 723 N N . TRP A 1 89 ? 0.811 -15.337 -16.655 1.00 83.50 89 TRP A N 1
ATOM 724 C CA . TRP A 1 89 ? 1.311 -16.700 -16.494 1.00 83.50 89 TRP A CA 1
ATOM 725 C C . TRP A 1 89 ? 0.643 -17.423 -15.310 1.00 83.50 89 TRP A C 1
ATOM 727 O O . TRP A 1 89 ? 0.126 -18.529 -15.475 1.00 83.50 89 TRP A O 1
ATOM 737 N N . ALA A 1 90 ? 0.553 -16.776 -14.145 1.00 76.88 90 ALA A N 1
ATOM 738 C CA . ALA A 1 90 ? -0.057 -17.345 -12.942 1.00 76.88 90 ALA A CA 1
ATOM 739 C C . ALA A 1 90 ? -1.560 -17.625 -13.105 1.00 76.88 90 ALA A C 1
ATOM 741 O O . ALA A 1 90 ? -2.056 -18.628 -12.586 1.00 76.88 90 ALA A O 1
ATOM 742 N N . LYS A 1 91 ? -2.288 -16.768 -13.837 1.00 77.62 91 LYS A N 1
ATOM 743 C CA . LYS A 1 91 ? -3.696 -17.007 -14.196 1.00 77.62 91 LYS A CA 1
ATOM 744 C C . LYS A 1 91 ? -3.840 -18.234 -15.091 1.00 77.62 91 LYS A C 1
ATOM 746 O O . LYS A 1 91 ? -4.659 -19.097 -14.798 1.00 77.62 91 LYS A O 1
ATOM 751 N N . ARG A 1 92 ? -3.009 -18.350 -16.135 1.00 81.19 92 ARG A N 1
ATOM 752 C CA . ARG A 1 92 ? -3.030 -19.497 -17.062 1.00 81.19 92 ARG A CA 1
ATOM 753 C C . ARG A 1 92 ? -2.711 -20.831 -16.387 1.00 81.19 92 ARG A C 1
ATOM 755 O O . ARG A 1 92 ? -3.174 -21.866 -16.846 1.00 81.19 92 ARG A O 1
ATOM 762 N N . LYS A 1 93 ? -1.922 -20.816 -15.313 1.00 76.62 93 LYS A N 1
ATOM 763 C CA . LYS A 1 93 ? -1.531 -22.016 -14.560 1.00 76.62 93 LYS A CA 1
ATOM 764 C C . LYS A 1 93 ? -2.395 -22.281 -13.313 1.00 76.62 93 LYS A C 1
ATOM 766 O O . LYS A 1 93 ? -2.022 -23.127 -12.512 1.00 76.62 93 LYS A O 1
ATOM 771 N N . PHE A 1 94 ? -3.503 -21.556 -13.108 1.00 61.44 94 PHE A N 1
ATOM 772 C CA . PHE A 1 94 ? -4.375 -21.625 -11.914 1.00 61.44 94 PHE A CA 1
ATOM 773 C C . PHE A 1 94 ? -3.688 -21.374 -10.549 1.00 61.44 94 PHE A C 1
ATOM 775 O O . PHE A 1 94 ? -4.341 -21.415 -9.505 1.00 61.44 94 PHE A O 1
ATOM 782 N N . TYR A 1 95 ? -2.401 -21.013 -10.515 1.00 62.28 95 TYR A N 1
ATOM 783 C CA . TYR A 1 95 ? -1.693 -20.658 -9.279 1.00 62.28 95 TYR A CA 1
ATOM 784 C C . TYR A 1 95 ? -2.168 -19.338 -8.670 1.00 62.28 95 TYR A C 1
ATOM 786 O O . TYR A 1 95 ? -1.985 -19.123 -7.475 1.00 62.28 95 TYR A O 1
ATOM 794 N N . TYR A 1 96 ? -2.804 -18.461 -9.454 1.00 55.00 96 TYR A N 1
ATOM 795 C CA . TYR A 1 96 ? -3.275 -17.165 -8.959 1.00 55.00 96 TYR A CA 1
ATOM 796 C C . TYR A 1 96 ? -4.298 -17.307 -7.818 1.00 55.00 96 TYR A C 1
ATOM 798 O O . TYR A 1 96 ? -4.219 -16.589 -6.824 1.00 55.00 96 TYR A O 1
ATOM 806 N N . ILE A 1 97 ? -5.203 -18.288 -7.916 1.00 55.44 97 ILE A N 1
ATOM 807 C CA . ILE A 1 97 ? -6.194 -18.584 -6.870 1.00 55.44 97 ILE A CA 1
ATOM 808 C C . ILE A 1 97 ? -5.505 -19.194 -5.645 1.00 55.44 97 ILE A C 1
ATOM 810 O O . ILE A 1 97 ? -5.796 -18.785 -4.525 1.00 55.44 97 ILE A O 1
ATOM 814 N N . LYS A 1 98 ? -4.540 -20.104 -5.846 1.00 49.31 98 LYS A N 1
ATOM 815 C CA . LYS A 1 98 ? -3.784 -20.746 -4.757 1.00 49.31 98 LYS A CA 1
ATOM 816 C C . LYS A 1 98 ? -2.940 -19.744 -3.963 1.00 49.31 98 LYS A C 1
ATOM 818 O O . LYS A 1 98 ? -2.978 -19.779 -2.744 1.00 49.31 98 LYS A O 1
ATOM 823 N N . ILE A 1 99 ? -2.240 -18.817 -4.622 1.00 56.34 99 ILE A N 1
ATOM 824 C CA . ILE A 1 99 ? -1.429 -17.784 -3.951 1.00 56.34 99 ILE A CA 1
ATOM 825 C C . ILE A 1 99 ? -2.318 -16.816 -3.157 1.00 56.34 99 ILE A C 1
ATOM 827 O O . ILE A 1 99 ? -2.002 -16.504 -2.011 1.00 56.34 99 ILE A O 1
ATOM 831 N N . ILE A 1 100 ? -3.453 -16.383 -3.721 1.00 55.47 100 ILE A N 1
ATOM 832 C CA . ILE A 1 100 ? -4.411 -15.526 -3.005 1.00 55.47 100 ILE A CA 1
ATOM 833 C C . ILE A 1 100 ? -5.009 -16.261 -1.799 1.00 55.47 100 ILE A C 1
ATOM 835 O O . ILE A 1 100 ? -5.079 -15.678 -0.719 1.00 55.47 100 ILE A O 1
ATOM 839 N N . PHE A 1 101 ? -5.390 -17.535 -1.942 1.00 43.03 101 PHE A N 1
ATOM 840 C CA . PHE A 1 101 ? -5.885 -18.343 -0.822 1.00 43.03 101 PHE A CA 1
ATOM 841 C C . PHE A 1 101 ? -4.824 -18.535 0.265 1.00 43.03 101 PHE A C 1
ATOM 843 O O . PHE A 1 101 ? -5.130 -18.347 1.439 1.00 43.03 101 PHE A O 1
ATOM 850 N N . SER A 1 102 ? -3.577 -18.833 -0.106 1.00 46.72 102 SER A N 1
ATOM 851 C CA . SER A 1 102 ? -2.481 -19.015 0.851 1.00 46.72 102 SER A CA 1
ATOM 852 C C . SER A 1 102 ? -2.166 -17.735 1.629 1.00 46.72 102 SER A C 1
ATOM 854 O O . SER A 1 102 ? -1.996 -17.799 2.843 1.00 46.72 102 SER A O 1
ATOM 856 N N . ILE A 1 103 ? -2.153 -16.567 0.973 1.00 53.06 103 ILE A N 1
ATOM 857 C CA . ILE A 1 103 ? -1.961 -15.269 1.646 1.00 53.06 103 ILE A CA 1
ATOM 858 C C . ILE A 1 103 ? -3.144 -14.962 2.572 1.00 53.06 103 ILE A C 1
ATOM 860 O O . ILE A 1 103 ? -2.942 -14.517 3.701 1.00 53.06 103 ILE A O 1
ATOM 864 N N . ARG A 1 104 ? -4.376 -15.241 2.127 1.00 40.16 104 ARG A N 1
ATOM 865 C CA . ARG A 1 104 ? -5.589 -15.007 2.920 1.00 40.16 104 ARG A CA 1
ATOM 866 C C . ARG A 1 104 ? -5.593 -15.870 4.186 1.00 40.16 104 ARG A C 1
ATOM 868 O O . ARG A 1 104 ? -5.769 -15.323 5.267 1.00 40.16 104 ARG A O 1
ATOM 875 N N . ILE A 1 105 ? -5.271 -17.162 4.075 1.00 48.66 105 ILE A N 1
ATOM 876 C CA . ILE A 1 105 ? -5.147 -18.092 5.213 1.00 48.66 105 ILE A CA 1
ATOM 877 C C . ILE A 1 105 ? -4.036 -17.656 6.183 1.00 48.66 105 ILE A C 1
ATOM 879 O O . ILE A 1 105 ? -4.243 -17.697 7.396 1.00 48.66 105 ILE A O 1
ATOM 883 N N . LEU A 1 106 ? -2.885 -17.193 5.678 1.00 40.97 106 LEU A N 1
ATOM 884 C CA . LEU A 1 106 ? -1.796 -16.702 6.534 1.00 40.97 106 LEU A CA 1
ATOM 885 C C . LEU A 1 106 ? -2.195 -15.428 7.294 1.00 40.97 106 LEU A C 1
ATOM 887 O O . LEU A 1 106 ? -1.945 -15.322 8.490 1.00 40.97 106 LEU A O 1
ATOM 891 N N . SER A 1 107 ? -2.854 -14.481 6.618 1.00 40.66 107 SER A N 1
ATOM 892 C CA . SER A 1 107 ? -3.311 -13.233 7.243 1.00 40.66 107 SER A CA 1
ATOM 893 C C . SER A 1 107 ? -4.402 -13.457 8.295 1.00 40.66 107 SER A C 1
ATOM 895 O O . SER A 1 107 ? -4.392 -12.793 9.326 1.00 40.66 107 SER A O 1
ATOM 897 N N . SER A 1 108 ? -5.296 -14.429 8.082 1.00 44.41 108 SER A N 1
ATOM 898 C CA . SER A 1 108 ? -6.321 -14.817 9.057 1.00 44.41 108 SER A CA 1
ATOM 899 C C . SER A 1 108 ? -5.731 -15.464 10.311 1.00 44.41 108 SER A C 1
ATOM 901 O O . SER A 1 108 ? -6.224 -15.204 11.402 1.00 44.41 108 SER A O 1
ATOM 903 N N . ARG A 1 109 ? -4.664 -16.267 10.179 1.00 42.38 109 ARG A N 1
ATOM 904 C CA . ARG A 1 109 ? -3.970 -16.871 11.331 1.00 42.38 109 ARG A CA 1
ATOM 905 C C . ARG A 1 109 ? -3.214 -15.835 12.161 1.00 42.38 109 ARG A C 1
ATOM 907 O O . ARG A 1 109 ? -3.420 -15.765 13.361 1.00 42.38 109 ARG A O 1
ATOM 914 N N . ILE A 1 110 ? -2.449 -14.955 11.512 1.00 49.03 110 ILE A N 1
ATOM 915 C CA . ILE A 1 110 ? -1.702 -13.883 12.199 1.00 49.03 110 ILE A CA 1
ATOM 916 C C . ILE A 1 110 ? -2.645 -12.904 12.923 1.00 49.03 110 ILE A C 1
ATOM 918 O O . IL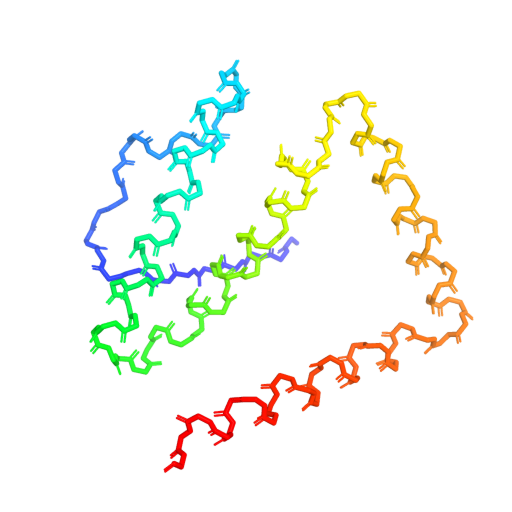E A 1 110 ? -2.270 -12.317 13.935 1.00 49.03 110 ILE A O 1
ATOM 922 N N . PHE A 1 111 ? -3.862 -12.704 12.407 1.00 40.75 111 PHE A N 1
ATOM 923 C CA . PHE A 1 111 ? -4.867 -11.858 13.050 1.00 40.75 111 PHE A CA 1
ATOM 924 C C . PHE A 1 111 ? -5.489 -12.520 14.291 1.00 40.75 111 PHE A C 1
ATOM 926 O O . PHE A 1 111 ? -5.737 -11.830 15.272 1.00 40.75 111 PHE A O 1
ATOM 933 N N . LEU A 1 112 ? -5.701 -13.841 14.274 1.00 42.16 112 LEU A N 1
ATOM 934 C CA . LEU A 1 112 ? -6.226 -14.592 15.422 1.00 42.16 112 LEU A CA 1
ATOM 935 C C . LEU A 1 112 ? -5.189 -14.742 16.544 1.00 42.16 112 LEU A C 1
ATOM 937 O O . LEU A 1 112 ? -5.535 -14.554 17.705 1.00 42.16 112 LEU A O 1
ATOM 941 N N . ASP A 1 113 ? -3.919 -14.968 16.202 1.00 40.03 113 ASP A N 1
ATOM 942 C CA . ASP A 1 113 ? -2.825 -15.107 17.178 1.00 40.03 113 ASP A CA 1
ATOM 943 C C . ASP A 1 113 ? -2.494 -13.798 17.925 1.00 40.03 113 ASP A C 1
ATOM 945 O O . ASP A 1 113 ? -1.749 -13.813 18.897 1.00 40.03 113 ASP A O 1
ATOM 949 N N . LYS A 1 114 ? -3.026 -12.652 17.477 1.00 46.09 114 LYS A N 1
ATOM 950 C CA . LYS A 1 114 ? -2.880 -11.346 18.147 1.00 46.09 114 LYS A CA 1
ATOM 951 C C . LYS A 1 114 ? -4.095 -10.934 18.989 1.00 46.09 114 LYS A C 1
ATOM 953 O O . LYS A 1 114 ? -4.080 -9.841 19.548 1.00 46.09 114 LYS A O 1
ATOM 958 N N . MET A 1 115 ? -5.152 -11.750 19.030 1.00 41.06 115 MET A N 1
ATOM 959 C CA . MET A 1 115 ? -6.366 -11.496 19.827 1.00 41.06 115 MET A CA 1
ATOM 960 C C . MET A 1 115 ? -6.531 -12.458 21.020 1.00 41.06 115 MET A C 1
ATOM 962 O O . MET A 1 115 ? -7.531 -12.350 21.729 1.00 41.06 115 MET A O 1
ATOM 966 N N . VAL A 1 116 ? -5.576 -13.370 21.228 1.00 41.47 116 VAL A N 1
ATOM 967 C CA . VAL A 1 116 ? -5.414 -14.213 22.428 1.00 41.47 116 VAL A CA 1
ATOM 968 C C . VAL A 1 116 ? -4.267 -13.648 23.253 1.00 41.47 116 VAL A C 1
ATOM 970 O O . VAL A 1 116 ? -4.410 -13.612 24.493 1.00 41.47 116 VAL A O 1
#

Radius of gyration: 16.97 Å; chains: 1; bounding box: 29×42×40 Å

pLDDT: mean 72.31, std 14.91, range [40.03, 89.19]